Protein AF-A0A480ADQ3-F1 (afdb_monomer_lite)

Foldseek 3Di:
DDDDDDDDDDDPPPPPPPPVCDPVNVVVVVVVLLVQQLVQFPPPSVQVVLLVVLVVPDPDDPDLLVSCVRPSRPDDSVSSVVSVVTGDGNVVSNVVSVVVVPDPDPDDDDDDDPPD

Structure (mmCIF, N/CA/C/O backbone):
data_AF-A0A480ADQ3-F1
#
_entry.id   AF-A0A480ADQ3-F1
#
loop_
_atom_site.group_PDB
_atom_site.id
_atom_site.type_symbol
_atom_site.label_atom_id
_atom_site.label_alt_id
_atom_site.label_comp_id
_atom_site.label_asym_id
_atom_site.label_entity_id
_atom_site.label_seq_id
_atom_site.pdbx_PDB_ins_code
_atom_site.Cartn_x
_atom_site.Cartn_y
_atom_site.Cartn_z
_atom_site.occupancy
_atom_site.B_iso_or_equiv
_atom_site.auth_seq_id
_atom_site.auth_comp_id
_atom_site.auth_asym_id
_atom_site.auth_atom_id
_atom_site.pdbx_PDB_model_num
ATOM 1 N N . MET A 1 1 ? -43.076 25.755 55.705 1.00 37.66 1 MET A N 1
ATOM 2 C CA . MET A 1 1 ? -42.587 24.406 55.326 1.00 37.66 1 MET A CA 1
ATOM 3 C C . MET A 1 1 ? -41.228 24.556 54.651 1.00 37.66 1 MET A C 1
ATOM 5 O O . MET A 1 1 ? -41.014 25.602 54.051 1.00 37.66 1 MET A O 1
ATOM 9 N N . PRO A 1 2 ? -40.296 23.612 54.858 1.00 41.41 2 PRO A N 1
ATOM 10 C CA . PRO A 1 2 ? -38.876 23.919 55.020 1.00 41.41 2 PRO A CA 1
ATOM 11 C C . PRO A 1 2 ? -38.072 23.980 53.715 1.00 41.41 2 PRO A C 1
ATOM 13 O O . PRO A 1 2 ? -38.391 23.326 52.724 1.00 41.41 2 PRO A O 1
ATOM 16 N N . VAL A 1 3 ? -37.000 24.770 53.800 1.00 47.91 3 VAL A N 1
ATOM 17 C CA . VAL A 1 3 ? -35.871 24.914 52.874 1.00 47.91 3 VAL A CA 1
ATOM 18 C C . VAL A 1 3 ? -35.284 23.540 52.544 1.00 47.91 3 VAL A C 1
ATOM 20 O O . VAL A 1 3 ? -34.925 22.788 53.449 1.00 47.91 3 VAL A O 1
ATOM 23 N N . ARG A 1 4 ? -35.186 23.206 51.252 1.00 44.22 4 ARG A N 1
ATOM 24 C CA . ARG A 1 4 ? -34.425 22.042 50.786 1.00 44.22 4 ARG A CA 1
ATOM 25 C C . ARG A 1 4 ? -32.988 22.481 50.537 1.00 44.22 4 ARG A C 1
ATOM 27 O O . ARG A 1 4 ? -32.737 23.345 49.710 1.00 44.22 4 ARG A O 1
ATOM 34 N N . THR A 1 5 ? -32.093 21.898 51.318 1.00 47.97 5 THR A N 1
ATOM 35 C CA . THR A 1 5 ? -30.640 22.015 51.249 1.00 47.97 5 THR A CA 1
ATOM 36 C C . THR A 1 5 ? -30.102 21.359 49.981 1.00 47.97 5 THR A C 1
ATOM 38 O O . THR A 1 5 ? -30.375 20.182 49.731 1.00 47.97 5 THR A O 1
ATOM 41 N N . ASP A 1 6 ? -29.304 22.110 49.227 1.00 45.69 6 ASP A N 1
ATOM 42 C CA . ASP A 1 6 ? -28.463 21.596 48.153 1.00 45.69 6 ASP A CA 1
ATOM 43 C C . ASP A 1 6 ? -27.516 20.533 48.714 1.00 45.69 6 ASP A C 1
ATOM 45 O O . ASP A 1 6 ? -26.741 20.778 49.638 1.00 45.69 6 ASP A O 1
ATOM 49 N N . THR A 1 7 ? -27.609 19.322 48.173 1.00 51.19 7 THR A N 1
ATOM 50 C CA . THR A 1 7 ? -26.641 18.256 48.438 1.00 51.19 7 THR A CA 1
ATOM 51 C C . THR A 1 7 ? -25.683 18.226 47.247 1.00 51.19 7 THR A C 1
ATOM 53 O O . THR A 1 7 ? -26.162 18.051 46.124 1.00 51.19 7 THR A O 1
ATOM 56 N N . PRO A 1 8 ? -24.363 18.405 47.427 1.00 43.66 8 PRO A N 1
ATOM 57 C CA . PRO A 1 8 ? -23.423 18.299 46.322 1.00 43.66 8 PRO A CA 1
ATOM 58 C C . PRO A 1 8 ? -23.294 16.824 45.929 1.00 43.66 8 PRO A C 1
ATOM 60 O O . PRO A 1 8 ? -22.920 15.974 46.738 1.00 43.66 8 PRO A O 1
ATOM 63 N N . ILE A 1 9 ? -23.654 16.509 44.684 1.00 50.44 9 ILE A N 1
ATOM 64 C CA . ILE A 1 9 ? -23.399 15.196 44.092 1.00 50.44 9 ILE A CA 1
ATOM 65 C C . ILE A 1 9 ? -21.897 15.121 43.843 1.00 50.44 9 ILE A C 1
ATOM 67 O O . ILE A 1 9 ? -21.345 15.935 43.107 1.00 50.44 9 ILE A O 1
ATOM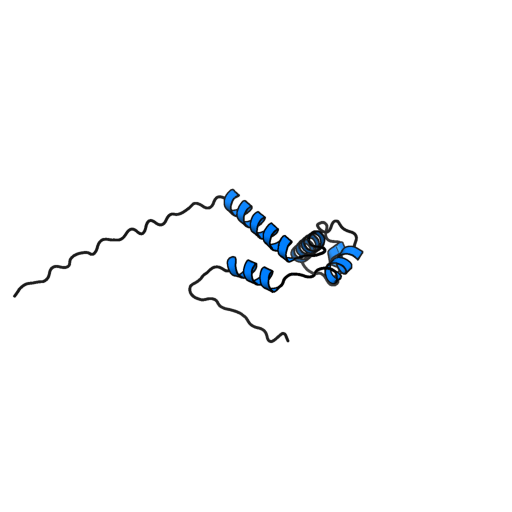 71 N N . ALA A 1 10 ? -21.273 14.157 44.517 1.00 43.66 10 ALA A N 1
ATOM 72 C CA . ALA A 1 10 ? -19.854 13.865 44.481 1.00 43.66 10 ALA A CA 1
ATOM 73 C C . ALA A 1 10 ? -19.283 13.914 43.057 1.00 43.66 10 ALA A C 1
ATOM 75 O O . ALA A 1 10 ? -19.800 13.280 42.132 1.00 43.66 10 ALA A O 1
ATOM 76 N N . GLU A 1 11 ? -18.188 14.656 42.928 1.00 41.62 11 GLU A N 1
ATOM 77 C CA . GLU A 1 11 ? -17.283 14.636 41.792 1.00 41.62 11 GLU A CA 1
ATOM 78 C C . GLU A 1 11 ? -16.816 13.191 41.587 1.00 41.62 11 GLU A C 1
ATOM 80 O O . GLU A 1 11 ? -15.988 12.655 42.320 1.00 41.62 11 GLU A O 1
ATOM 85 N N . ASN A 1 12 ? -17.417 12.516 40.608 1.00 44.22 12 ASN A N 1
ATOM 86 C CA . ASN A 1 12 ? -16.904 11.257 40.105 1.00 44.22 12 ASN A CA 1
ATOM 87 C C . ASN A 1 12 ? -15.637 11.587 39.318 1.00 44.22 12 ASN A C 1
ATOM 89 O O . ASN A 1 12 ? -15.698 11.867 38.117 1.00 44.22 12 ASN A O 1
ATOM 93 N N . GLU A 1 13 ? -14.504 11.583 40.018 1.00 46.06 13 GLU A N 1
ATOM 94 C CA . GLU A 1 13 ? -13.174 11.460 39.440 1.00 46.06 13 GLU A CA 1
ATOM 95 C C . GLU A 1 13 ? -13.141 10.171 38.615 1.00 46.06 13 GLU A C 1
ATOM 97 O O . GLU A 1 13 ? -12.740 9.094 39.064 1.00 46.06 13 GLU A O 1
ATOM 102 N N . LYS A 1 14 ? -13.608 10.264 37.367 1.00 44.84 14 LYS A N 1
ATOM 103 C CA . LYS A 1 14 ? -13.366 9.240 36.367 1.00 44.84 14 LYS A CA 1
ATOM 104 C C . LYS A 1 14 ? -11.865 9.256 36.153 1.00 44.84 14 LYS A C 1
ATOM 106 O O . LYS A 1 14 ? -11.347 10.106 35.440 1.00 44.84 14 LYS A O 1
ATOM 111 N N . SER A 1 15 ? -11.204 8.344 36.857 1.00 39.62 15 SER A N 1
ATOM 112 C CA . SER A 1 15 ? -9.793 8.024 36.763 1.00 39.62 15 SER A CA 1
ATOM 113 C C . SER A 1 15 ? -9.416 7.930 35.288 1.00 39.62 15 SER A C 1
ATOM 115 O O . SER A 1 15 ? -9.670 6.932 34.609 1.00 39.62 15 SER A O 1
ATOM 117 N N . THR A 1 16 ? -8.891 9.031 34.760 1.00 42.50 16 THR A N 1
ATOM 118 C CA . THR A 1 16 ? -8.297 9.089 33.438 1.00 42.50 16 THR A CA 1
ATOM 119 C C . THR A 1 16 ? -7.021 8.283 33.565 1.00 42.50 16 THR A C 1
ATOM 121 O O . THR A 1 16 ? -5.984 8.801 33.975 1.00 42.50 16 THR A O 1
ATOM 124 N N . THR A 1 17 ? -7.096 6.983 33.290 1.00 42.78 17 THR A N 1
ATOM 125 C CA . THR A 1 17 ? -5.911 6.153 33.102 1.00 42.78 17 THR A CA 1
ATOM 126 C C . THR A 1 17 ? -5.195 6.678 31.864 1.00 42.78 17 THR A C 1
ATOM 128 O O . THR A 1 17 ? -5.406 6.190 30.752 1.00 42.78 17 THR A O 1
ATOM 131 N N . ASN A 1 18 ? -4.377 7.713 32.059 1.00 49.41 18 ASN A N 1
ATOM 132 C CA . ASN A 1 18 ? -3.329 8.131 31.144 1.00 49.41 18 ASN A CA 1
ATOM 133 C C . ASN A 1 18 ? -2.327 6.978 31.087 1.00 49.41 18 ASN A C 1
ATOM 135 O O . ASN A 1 18 ? -1.306 6.970 31.771 1.00 49.41 18 ASN A O 1
ATOM 139 N N . SER A 1 19 ? -2.661 5.956 30.303 1.00 62.16 19 SER A N 1
ATOM 140 C CA . SER A 1 19 ? -1.679 4.990 29.847 1.00 62.16 19 SER A CA 1
ATOM 141 C C . SER A 1 19 ? -0.713 5.776 28.972 1.00 62.16 19 SER A C 1
ATOM 143 O O . SER A 1 19 ? -1.054 6.243 27.887 1.00 62.16 19 SER A O 1
ATOM 145 N N . HIS A 1 20 ? 0.474 6.028 29.514 1.00 66.88 20 HIS A N 1
ATOM 146 C CA . HIS A 1 20 ? 1.549 6.692 28.803 1.00 66.88 20 HIS A CA 1
ATOM 147 C C . HIS A 1 20 ? 1.992 5.731 27.696 1.00 66.88 20 HIS A C 1
ATOM 149 O O . HIS A 1 20 ? 2.788 4.830 27.942 1.00 66.88 20 HIS A O 1
ATOM 155 N N . ILE A 1 21 ? 1.402 5.858 26.503 1.00 77.25 21 ILE A N 1
ATOM 156 C CA . ILE A 1 21 ? 1.756 5.029 25.350 1.00 77.25 21 ILE A CA 1
ATOM 157 C C . ILE A 1 21 ? 3.244 5.248 25.098 1.00 77.25 21 ILE A C 1
ATOM 159 O O . ILE A 1 21 ? 3.682 6.368 24.820 1.00 77.25 21 ILE A O 1
ATOM 163 N N . THR A 1 22 ? 4.036 4.192 25.245 1.00 87.62 22 THR A N 1
ATOM 164 C CA . THR A 1 22 ? 5.472 4.285 25.015 1.00 87.62 22 THR A CA 1
ATOM 165 C C . THR A 1 22 ? 5.754 4.229 23.516 1.00 87.62 22 THR A C 1
ATOM 167 O O . THR A 1 22 ? 4.967 3.702 22.727 1.00 87.62 22 THR A O 1
ATOM 170 N N . ALA A 1 23 ? 6.909 4.743 23.090 1.00 86.56 23 ALA A N 1
ATOM 171 C CA . ALA A 1 23 ? 7.333 4.624 21.694 1.00 86.56 23 ALA A CA 1
ATOM 172 C C . ALA A 1 23 ? 7.407 3.153 21.230 1.00 86.56 23 ALA A C 1
ATOM 174 O O . ALA A 1 23 ? 7.131 2.858 20.067 1.00 86.56 23 ALA A O 1
ATOM 175 N N . MET A 1 24 ? 7.720 2.231 22.150 1.00 89.62 24 MET A N 1
ATOM 176 C CA . MET A 1 24 ? 7.744 0.791 21.883 1.00 89.62 24 MET A CA 1
ATOM 177 C C . MET A 1 24 ? 6.339 0.235 21.605 1.00 89.62 24 MET A C 1
ATOM 179 O O . MET A 1 24 ? 6.165 -0.585 20.700 1.00 89.62 24 MET A O 1
ATOM 183 N N . ASP A 1 25 ? 5.323 0.730 22.315 1.00 90.75 25 ASP A N 1
ATOM 184 C CA . ASP A 1 25 ? 3.930 0.325 22.100 1.00 90.75 25 ASP A CA 1
ATOM 185 C C . ASP A 1 25 ? 3.418 0.797 20.736 1.00 90.75 25 ASP A C 1
ATOM 187 O O . ASP A 1 25 ? 2.749 0.043 20.029 1.00 90.75 25 ASP A O 1
ATOM 191 N N . VAL A 1 26 ? 3.761 2.025 20.328 1.00 91.31 26 VAL A N 1
ATOM 192 C CA . VAL A 1 26 ? 3.411 2.540 18.991 1.00 91.31 26 VAL A CA 1
ATOM 193 C C . VAL A 1 26 ? 4.091 1.715 17.904 1.00 91.31 26 VAL A C 1
ATOM 195 O O . VAL A 1 26 ? 3.444 1.318 16.935 1.00 91.31 26 VAL A O 1
ATOM 198 N N . PHE A 1 27 ? 5.385 1.429 18.063 1.00 93.31 27 PHE A N 1
ATOM 199 C CA . PHE A 1 27 ? 6.133 0.631 17.097 1.00 93.31 27 PHE A CA 1
ATOM 200 C C . PHE A 1 27 ? 5.524 -0.766 16.922 1.00 93.31 27 PHE A C 1
ATOM 202 O O . PHE A 1 27 ? 5.306 -1.207 15.793 1.00 93.31 27 PHE A O 1
ATOM 209 N N . THR A 1 28 ? 5.163 -1.421 18.027 1.00 94.50 28 THR A N 1
ATOM 210 C CA . THR A 1 28 ? 4.508 -2.737 18.012 1.00 94.50 28 THR A CA 1
ATOM 211 C C . THR A 1 28 ? 3.170 -2.683 17.271 1.00 94.50 28 THR A C 1
ATOM 213 O O . THR A 1 28 ? 2.938 -3.472 16.358 1.00 94.50 28 THR A O 1
ATOM 216 N N . GLN A 1 29 ? 2.330 -1.683 17.558 1.00 92.06 29 GLN A N 1
ATOM 217 C CA . GLN A 1 29 ? 1.045 -1.504 16.871 1.00 92.06 29 GLN A CA 1
ATOM 218 C C . GLN A 1 29 ? 1.189 -1.274 15.359 1.00 92.06 29 GLN A C 1
ATOM 220 O O . GLN A 1 29 ? 0.340 -1.716 14.578 1.00 92.06 29 GLN A O 1
ATOM 225 N N . LEU A 1 30 ? 2.231 -0.552 14.935 1.00 92.25 30 LEU A N 1
ATOM 226 C CA . LEU A 1 30 ? 2.521 -0.324 13.518 1.00 92.25 30 LEU A CA 1
ATOM 227 C C . LEU A 1 30 ? 3.005 -1.604 12.831 1.00 92.25 30 LEU A C 1
ATOM 229 O O . LEU A 1 30 ? 2.587 -1.885 11.707 1.00 92.25 30 LEU A O 1
ATOM 233 N N . MET A 1 31 ? 3.839 -2.394 13.509 1.00 92.94 31 MET A N 1
ATOM 234 C CA . MET A 1 31 ? 4.308 -3.689 13.013 1.00 92.94 31 MET A CA 1
ATOM 235 C C . MET A 1 31 ? 3.155 -4.679 12.830 1.00 92.94 31 MET A C 1
ATOM 237 O O . MET A 1 31 ? 3.032 -5.287 11.767 1.00 92.94 31 MET A O 1
ATOM 241 N N . GLU A 1 32 ? 2.269 -4.789 13.819 1.00 93.69 32 GLU A N 1
ATOM 242 C CA . GLU A 1 32 ? 1.073 -5.636 13.747 1.00 93.69 32 GLU A CA 1
ATOM 243 C C . GLU A 1 32 ? 0.140 -5.206 12.614 1.00 93.69 32 GLU A C 1
ATOM 245 O O . GLU A 1 32 ? -0.334 -6.034 11.835 1.00 93.69 32 GLU A O 1
ATOM 250 N N . PHE A 1 33 ? -0.090 -3.897 12.475 1.00 93.31 33 PHE A N 1
ATOM 251 C CA . PHE A 1 33 ? -0.896 -3.362 11.382 1.00 93.31 33 PHE A CA 1
ATOM 252 C C . PHE A 1 33 ? -0.288 -3.690 10.016 1.00 93.31 33 PHE A C 1
ATOM 254 O O . PHE A 1 33 ? -1.006 -4.119 9.111 1.00 93.31 33 PHE A O 1
ATOM 261 N N . ARG A 1 34 ? 1.032 -3.521 9.866 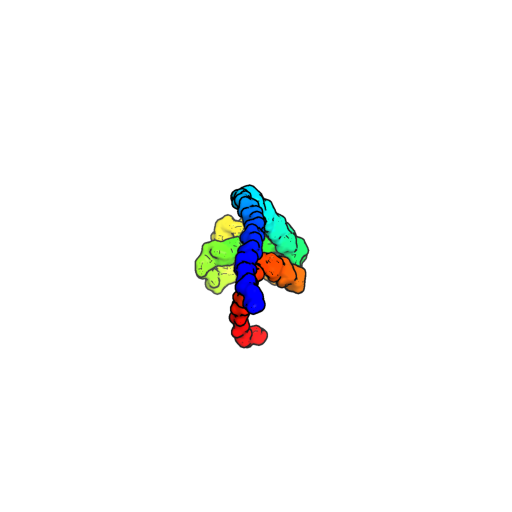1.00 91.44 34 ARG A N 1
ATOM 262 C CA . ARG A 1 34 ? 1.744 -3.858 8.630 1.00 91.44 34 ARG A CA 1
ATOM 263 C C . ARG A 1 34 ? 1.583 -5.338 8.294 1.00 91.44 34 ARG A C 1
ATOM 265 O O . ARG A 1 34 ? 1.277 -5.655 7.148 1.00 91.44 34 ARG A O 1
ATOM 272 N N . GLN A 1 35 ? 1.746 -6.223 9.276 1.00 91.88 35 GLN A N 1
ATOM 273 C CA . GLN A 1 35 ? 1.598 -7.664 9.072 1.00 91.88 35 GLN A CA 1
ATOM 274 C C . GLN A 1 35 ? 0.165 -8.038 8.666 1.00 91.88 35 GLN A C 1
ATOM 276 O O . GLN A 1 35 ? -0.038 -8.786 7.713 1.00 91.88 35 GLN A O 1
ATOM 281 N N . ALA A 1 36 ? -0.839 -7.455 9.322 1.00 92.88 36 ALA A N 1
ATOM 282 C CA . ALA A 1 36 ? -2.239 -7.687 8.978 1.00 92.88 36 ALA A CA 1
ATOM 283 C C . ALA A 1 36 ? -2.599 -7.173 7.570 1.00 92.88 36 ALA A C 1
ATOM 285 O O . ALA A 1 36 ? -3.403 -7.786 6.861 1.00 92.88 36 ALA A O 1
ATOM 286 N N . ALA A 1 37 ? -2.003 -6.054 7.146 1.00 91.50 37 ALA A N 1
ATOM 287 C CA . ALA A 1 37 ? -2.152 -5.544 5.788 1.00 91.50 37 ALA A CA 1
ATOM 288 C C . ALA A 1 37 ? -1.497 -6.481 4.761 1.00 91.50 37 ALA A C 1
ATOM 290 O O . ALA A 1 37 ? -2.114 -6.770 3.736 1.00 91.50 37 ALA A O 1
ATOM 291 N N . ASP A 1 38 ? -0.305 -7.008 5.058 1.00 89.25 38 ASP A N 1
ATOM 292 C CA . ASP A 1 38 ? 0.400 -7.977 4.212 1.00 89.25 38 ASP A CA 1
ATOM 293 C C . ASP A 1 38 ? -0.453 -9.215 3.923 1.00 89.25 38 ASP A C 1
ATOM 295 O O . ASP A 1 38 ? -0.648 -9.604 2.769 1.00 89.25 38 ASP A O 1
ATOM 299 N N . ASP A 1 39 ? -1.086 -9.781 4.949 1.00 89.81 39 ASP A N 1
ATOM 300 C CA . ASP A 1 39 ? -1.991 -10.925 4.804 1.00 89.81 39 ASP A CA 1
ATOM 301 C C . ASP A 1 39 ? -3.169 -10.669 3.857 1.00 89.81 39 ASP A C 1
ATOM 303 O O . ASP A 1 39 ? -3.656 -11.594 3.201 1.00 89.81 39 ASP A O 1
ATOM 307 N N . CYS A 1 40 ? -3.574 -9.409 3.702 1.00 91.19 40 CYS A N 1
ATOM 308 C CA . CYS A 1 40 ? -4.656 -9.011 2.812 1.00 91.19 40 CYS A CA 1
ATOM 309 C C . CYS A 1 40 ? -4.220 -8.775 1.354 1.00 91.19 40 CYS A C 1
ATOM 311 O O . CYS A 1 40 ? -5.091 -8.729 0.485 1.00 91.19 40 CYS A O 1
ATOM 313 N N . LEU A 1 41 ? -2.924 -8.628 1.049 1.00 86.50 41 LEU A N 1
ATOM 314 C CA . LEU A 1 41 ? -2.427 -8.327 -0.309 1.00 86.50 41 LEU A CA 1
ATOM 315 C C . LEU A 1 41 ? -2.337 -9.567 -1.226 1.00 86.50 41 LEU A C 1
ATOM 317 O O . LEU A 1 41 ? -2.263 -9.444 -2.449 1.00 86.50 41 LEU A O 1
ATOM 321 N N . CYS A 1 42 ? -2.426 -10.768 -0.646 1.00 85.62 42 CYS A N 1
ATOM 322 C CA . CYS A 1 42 ? -2.364 -12.067 -1.324 1.00 85.62 42 CYS A CA 1
ATOM 323 C C . CYS A 1 42 ? -1.064 -12.333 -2.104 1.00 85.62 42 CYS A C 1
ATOM 325 O O . CYS A 1 42 ? -0.147 -12.931 -1.551 1.00 85.62 42 CYS A O 1
ATOM 327 N N . ARG A 1 43 ? -1.001 -11.976 -3.391 1.00 85.88 43 ARG A N 1
ATOM 328 C CA . ARG A 1 43 ? 0.144 -12.248 -4.279 1.00 85.88 43 ARG A CA 1
ATOM 329 C C . ARG A 1 43 ? 1.030 -11.012 -4.399 1.00 85.88 43 ARG A C 1
ATOM 331 O O . ARG A 1 43 ? 0.541 -9.893 -4.281 1.00 85.88 43 ARG A O 1
ATOM 338 N N . ALA A 1 44 ? 2.319 -11.239 -4.659 1.00 85.31 44 ALA A N 1
ATOM 339 C CA . ALA A 1 44 ? 3.328 -10.193 -4.847 1.00 85.31 44 ALA A CA 1
ATOM 340 C C . ALA A 1 44 ? 3.449 -9.192 -3.676 1.00 85.31 44 ALA A C 1
ATOM 342 O O . ALA A 1 44 ? 3.932 -8.082 -3.872 1.00 85.31 44 ALA A O 1
ATOM 343 N N . LYS A 1 45 ? 3.054 -9.586 -2.456 1.00 87.50 45 LYS A N 1
ATOM 344 C CA . LYS A 1 45 ? 2.893 -8.685 -1.302 1.00 87.50 45 LYS A CA 1
ATOM 345 C C . LYS A 1 45 ? 4.149 -7.869 -0.982 1.00 87.50 45 LYS A C 1
ATOM 347 O O . LYS A 1 45 ? 4.077 -6.648 -0.866 1.00 87.50 45 LYS A O 1
ATOM 352 N N . ASP A 1 46 ? 5.306 -8.531 -0.938 1.00 86.62 46 ASP A N 1
ATOM 353 C CA . ASP A 1 46 ? 6.599 -7.881 -0.696 1.00 86.62 46 ASP A CA 1
ATOM 354 C C . ASP A 1 46 ? 6.886 -6.789 -1.734 1.00 86.62 46 ASP A C 1
ATOM 356 O O . ASP A 1 46 ? 7.288 -5.677 -1.393 1.00 86.62 46 ASP A O 1
ATOM 360 N N . ALA A 1 47 ? 6.630 -7.093 -3.010 1.00 88.69 47 ALA A N 1
ATOM 361 C CA . ALA A 1 47 ? 6.839 -6.162 -4.108 1.00 88.69 47 ALA A CA 1
ATOM 362 C C . ALA A 1 47 ? 5.817 -5.012 -4.078 1.00 88.69 47 ALA A C 1
ATOM 364 O O . ALA A 1 47 ? 6.174 -3.869 -4.357 1.00 88.69 47 ALA A O 1
ATOM 365 N N . THR A 1 48 ? 4.574 -5.270 -3.651 1.00 90.50 48 THR A N 1
ATOM 366 C CA . THR A 1 48 ? 3.550 -4.236 -3.431 1.00 90.50 48 THR A CA 1
ATOM 367 C C . THR A 1 48 ? 3.949 -3.266 -2.322 1.00 90.50 48 THR A C 1
ATOM 369 O O . THR A 1 48 ? 3.735 -2.061 -2.460 1.00 90.50 48 THR A O 1
ATOM 372 N N . PHE A 1 49 ? 4.556 -3.751 -1.236 1.00 89.50 49 PHE A N 1
ATOM 373 C CA . PHE A 1 49 ? 5.067 -2.876 -0.182 1.00 89.50 49 PHE A CA 1
ATOM 374 C C . PHE A 1 49 ? 6.255 -2.045 -0.655 1.00 89.50 49 PHE A C 1
ATOM 376 O O . PHE A 1 49 ? 6.243 -0.834 -0.452 1.00 89.50 49 PHE A O 1
ATOM 383 N N . GLU A 1 50 ? 7.244 -2.650 -1.319 1.00 90.31 50 GLU A N 1
ATOM 384 C CA . GLU A 1 50 ? 8.364 -1.907 -1.918 1.00 90.31 50 GLU A CA 1
ATOM 385 C C . GLU A 1 50 ? 7.866 -0.824 -2.887 1.00 90.31 50 GLU A C 1
ATOM 387 O O . GLU A 1 50 ? 8.313 0.321 -2.816 1.00 90.31 50 GLU A O 1
ATOM 392 N N . MET A 1 51 ? 6.885 -1.152 -3.734 1.00 91.56 51 MET A N 1
ATOM 393 C CA . MET A 1 51 ? 6.245 -0.198 -4.641 1.00 91.56 51 MET A CA 1
ATOM 394 C C . MET A 1 51 ? 5.527 0.920 -3.875 1.00 91.56 51 MET A C 1
ATOM 396 O O . MET A 1 51 ? 5.655 2.087 -4.229 1.00 91.56 51 MET A O 1
ATOM 400 N N . THR A 1 52 ? 4.808 0.593 -2.800 1.00 91.44 52 THR A N 1
ATOM 401 C CA . THR A 1 52 ? 4.119 1.586 -1.959 1.00 91.44 52 THR A CA 1
ATOM 402 C C . THR A 1 52 ? 5.114 2.539 -1.298 1.00 91.44 52 THR A C 1
ATOM 404 O O . THR A 1 52 ? 4.900 3.749 -1.304 1.00 91.44 52 THR A O 1
ATOM 407 N N . TYR A 1 53 ? 6.231 2.027 -0.773 1.00 91.06 53 TYR A N 1
ATOM 408 C CA . TYR A 1 53 ? 7.299 2.871 -0.234 1.00 91.06 53 TYR A CA 1
ATOM 409 C C . TYR A 1 53 ? 7.918 3.755 -1.318 1.00 91.06 53 TYR A C 1
ATOM 411 O O . TYR A 1 53 ? 8.154 4.936 -1.068 1.00 91.06 53 TYR A O 1
ATOM 419 N N . ALA A 1 54 ? 8.128 3.225 -2.526 1.00 93.00 54 ALA A N 1
ATOM 420 C CA . ALA A 1 54 ? 8.604 4.017 -3.652 1.00 93.00 54 ALA A CA 1
ATOM 421 C C . ALA A 1 54 ? 7.621 5.145 -4.008 1.00 93.00 54 ALA A C 1
ATOM 423 O O . ALA A 1 54 ? 8.053 6.277 -4.192 1.00 93.00 54 ALA A O 1
ATOM 424 N N . ILE A 1 55 ? 6.310 4.879 -4.026 1.00 92.81 55 ILE A N 1
ATOM 425 C CA . ILE A 1 55 ? 5.269 5.893 -4.272 1.00 92.81 55 ILE A CA 1
ATOM 426 C C . ILE A 1 55 ? 5.288 6.983 -3.195 1.00 92.81 55 ILE A C 1
ATOM 428 O O . ILE A 1 55 ? 5.222 8.163 -3.518 1.00 92.81 55 ILE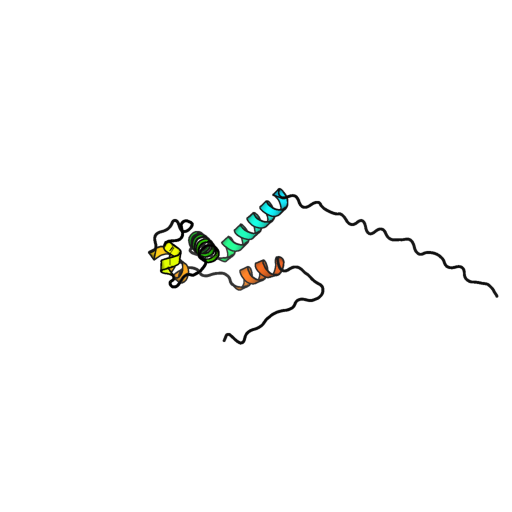 A O 1
ATOM 432 N N . LEU A 1 56 ? 5.402 6.605 -1.919 1.00 92.50 56 LEU A N 1
ATOM 433 C CA . LEU A 1 56 ? 5.410 7.562 -0.808 1.00 92.50 56 LEU A CA 1
ATOM 434 C C . LEU A 1 56 ? 6.657 8.458 -0.793 1.00 92.50 56 LEU A C 1
ATOM 436 O O . LEU A 1 56 ? 6.584 9.595 -0.331 1.00 92.50 56 LEU A O 1
ATOM 440 N N . LEU A 1 57 ? 7.799 7.954 -1.267 1.00 92.62 57 LEU A N 1
ATOM 441 C CA . LEU A 1 57 ? 9.065 8.694 -1.285 1.00 92.62 57 LEU A CA 1
ATOM 442 C C . LEU A 1 57 ? 9.291 9.472 -2.586 1.00 92.62 57 LEU A C 1
ATOM 444 O O . LEU A 1 57 ? 10.014 10.471 -2.590 1.00 92.62 57 LEU A O 1
ATOM 448 N N . THR A 1 58 ? 8.677 9.048 -3.688 1.00 91.31 58 THR A N 1
ATOM 449 C CA . THR A 1 58 ? 8.798 9.721 -4.979 1.00 91.31 58 THR A CA 1
ATOM 450 C C . THR A 1 58 ? 7.780 10.854 -5.073 1.00 91.31 58 THR A C 1
ATOM 452 O O . THR A 1 58 ? 6.601 10.641 -5.331 1.00 91.31 58 THR A O 1
ATOM 455 N N . ARG A 1 59 ? 8.255 12.095 -4.909 1.00 88.25 59 ARG A N 1
ATOM 456 C CA . ARG A 1 59 ? 7.418 13.310 -4.939 1.00 88.25 59 ARG A CA 1
ATOM 457 C C . ARG A 1 59 ? 6.606 13.472 -6.229 1.00 88.25 59 ARG A C 1
ATOM 459 O O . ARG A 1 59 ? 5.506 14.012 -6.187 1.00 88.25 59 ARG A O 1
ATOM 466 N N . ASN A 1 60 ? 7.177 13.090 -7.368 1.00 87.94 60 ASN A N 1
ATOM 467 C CA . ASN A 1 60 ? 6.521 13.161 -8.666 1.00 87.94 60 ASN A CA 1
ATOM 468 C C . ASN A 1 60 ? 7.014 12.003 -9.536 1.00 87.94 60 ASN A C 1
ATOM 470 O O . ASN A 1 60 ? 8.198 11.949 -9.867 1.00 87.94 60 ASN A O 1
ATOM 474 N N . ALA A 1 61 ? 6.115 11.075 -9.852 1.00 88.25 61 ALA A N 1
ATOM 475 C CA . ALA A 1 61 ? 6.357 9.989 -10.789 1.00 88.25 61 ALA A CA 1
ATOM 476 C C . ALA A 1 61 ? 5.511 10.253 -12.037 1.00 88.25 61 ALA A C 1
ATOM 478 O O . ALA A 1 61 ? 4.287 10.339 -11.947 1.00 88.25 61 ALA A O 1
ATOM 479 N N . TYR A 1 62 ? 6.162 10.380 -13.191 1.00 89.44 62 TYR A N 1
ATOM 480 C CA . TYR A 1 62 ? 5.486 10.552 -14.477 1.00 89.44 62 TYR A CA 1
ATOM 481 C C . TYR A 1 62 ? 5.146 9.205 -15.112 1.00 89.44 62 TYR A C 1
ATOM 483 O O . TYR A 1 62 ? 4.271 9.119 -15.973 1.00 89.44 62 TYR A O 1
ATOM 491 N N . SER A 1 63 ? 5.830 8.144 -14.683 1.00 89.94 63 SER A N 1
ATOM 492 C CA . SER A 1 63 ? 5.584 6.782 -15.125 1.00 89.94 63 SER A CA 1
ATOM 493 C C . SER A 1 63 ? 5.740 5.768 -13.991 1.00 89.94 63 SER A C 1
ATOM 495 O O . SER A 1 63 ? 6.415 6.006 -12.989 1.00 89.94 63 SER A O 1
ATOM 497 N N . LEU A 1 64 ? 5.156 4.583 -14.184 1.00 88.31 64 LEU A N 1
ATOM 498 C CA . LEU A 1 64 ? 5.342 3.445 -13.283 1.00 88.31 64 LEU A CA 1
ATOM 499 C C . LEU A 1 64 ? 6.813 2.979 -13.252 1.00 88.31 64 LEU A C 1
ATOM 501 O O . LEU A 1 64 ? 7.289 2.494 -12.228 1.00 88.31 64 LEU A O 1
ATOM 505 N N . ALA A 1 65 ? 7.554 3.174 -14.349 1.00 89.38 65 ALA A N 1
ATOM 506 C CA . ALA A 1 65 ? 8.979 2.862 -14.414 1.00 89.38 65 ALA A CA 1
ATOM 507 C C . ALA A 1 65 ? 9.822 3.794 -13.529 1.00 89.38 65 ALA A C 1
ATOM 509 O O . ALA A 1 65 ? 10.812 3.335 -12.961 1.00 89.38 65 ALA A O 1
ATOM 510 N N . ASP A 1 66 ? 9.416 5.053 -13.337 1.00 90.06 66 ASP A N 1
ATOM 511 C CA . ASP A 1 66 ? 10.145 6.008 -12.486 1.00 90.06 66 ASP A CA 1
ATOM 512 C C . ASP A 1 66 ? 10.233 5.507 -11.039 1.00 90.06 66 ASP A C 1
ATOM 514 O O . ASP A 1 66 ? 11.233 5.715 -10.354 1.00 90.06 66 ASP A O 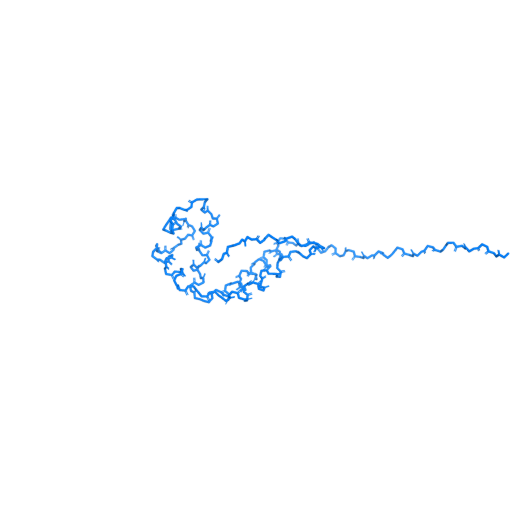1
ATOM 518 N N . LEU A 1 67 ? 9.216 4.768 -10.586 1.00 91.25 67 LEU A N 1
ATOM 519 C CA . LEU A 1 67 ? 9.192 4.166 -9.255 1.00 91.25 67 LEU A CA 1
ATOM 520 C C . LEU A 1 67 ? 10.267 3.081 -9.077 1.00 91.25 67 LEU A C 1
ATOM 522 O O . LEU A 1 67 ? 10.709 2.855 -7.953 1.00 91.25 67 LEU A O 1
ATOM 526 N N . SER A 1 68 ? 10.746 2.463 -10.164 1.00 89.56 68 SER A N 1
ATOM 527 C CA . SER A 1 68 ? 11.83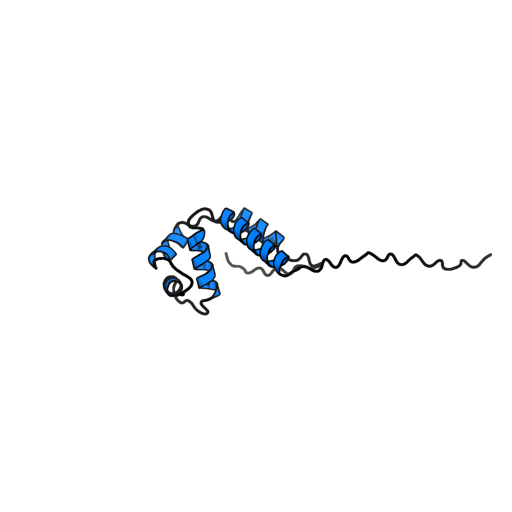8 1.475 -10.109 1.00 89.56 68 SER A CA 1
ATOM 528 C C . SER A 1 68 ? 13.207 2.097 -9.876 1.00 89.56 68 SER A C 1
ATOM 530 O O . SER A 1 68 ? 14.131 1.397 -9.472 1.00 89.56 68 SER A O 1
ATOM 532 N N . LEU A 1 69 ? 13.335 3.405 -10.110 1.00 88.69 69 LEU A N 1
ATOM 533 C CA . LEU A 1 69 ? 14.561 4.157 -9.855 1.00 88.69 69 LEU A CA 1
ATOM 534 C C . LEU A 1 69 ? 14.680 4.580 -8.385 1.00 88.69 69 LEU A C 1
ATOM 536 O O . LEU A 1 69 ? 15.729 5.067 -7.965 1.00 88.69 69 LEU A O 1
ATOM 540 N N . CYS A 1 70 ? 13.615 4.417 -7.597 1.00 89.44 70 CYS A N 1
ATOM 541 C CA . CYS A 1 70 ? 13.622 4.771 -6.189 1.00 89.44 70 CYS A CA 1
ATOM 542 C C . CYS A 1 70 ? 14.540 3.810 -5.410 1.00 89.44 70 CYS A C 1
ATOM 544 O O . CYS A 1 70 ? 14.378 2.596 -5.531 1.00 89.44 70 CYS A O 1
ATOM 546 N N . PRO A 1 71 ? 15.465 4.298 -4.560 1.00 87.62 71 PRO A N 1
ATOM 547 C CA . PRO A 1 71 ? 16.444 3.445 -3.874 1.00 87.62 71 PRO A CA 1
ATOM 548 C C . PRO A 1 71 ? 15.820 2.419 -2.917 1.00 87.62 71 PRO A C 1
ATOM 550 O O . PRO A 1 71 ? 16.476 1.452 -2.534 1.00 87.62 71 PRO A O 1
ATOM 553 N N . VAL A 1 72 ? 14.560 2.614 -2.516 1.00 89.38 72 VAL A N 1
ATOM 554 C CA . VAL A 1 72 ? 13.827 1.647 -1.684 1.00 89.38 72 VAL A CA 1
ATOM 555 C C . VAL A 1 72 ? 13.242 0.481 -2.480 1.00 89.38 72 VAL A C 1
ATOM 557 O O . VAL A 1 72 ? 12.848 -0.513 -1.876 1.00 89.38 72 VAL A O 1
ATOM 560 N N . PHE A 1 73 ? 13.198 0.580 -3.811 1.00 87.38 73 PHE A N 1
ATOM 561 C CA . PHE A 1 73 ? 12.745 -0.489 -4.688 1.00 87.38 73 PHE A CA 1
ATOM 562 C C . PHE A 1 73 ? 13.942 -1.359 -5.080 1.00 87.38 73 PHE A C 1
ATOM 564 O O . PHE A 1 73 ? 14.794 -0.964 -5.872 1.00 87.38 73 PHE A O 1
ATOM 571 N N . ARG A 1 74 ? 14.050 -2.553 -4.491 1.00 86.56 74 ARG A N 1
ATOM 572 C CA . ARG A 1 74 ? 15.260 -3.395 -4.591 1.00 86.56 74 ARG A CA 1
ATOM 573 C C . ARG A 1 74 ? 15.176 -4.417 -5.723 1.00 86.56 74 ARG A C 1
ATOM 575 O O . ARG A 1 74 ? 16.131 -5.153 -5.973 1.00 86.56 74 ARG A O 1
ATOM 582 N N . ARG A 1 75 ? 14.020 -4.503 -6.378 1.00 86.94 75 ARG A N 1
ATOM 583 C CA . ARG A 1 75 ? 13.705 -5.476 -7.428 1.00 86.94 75 ARG A CA 1
ATOM 584 C C . ARG A 1 75 ? 14.024 -4.925 -8.816 1.00 86.94 75 ARG A C 1
ATOM 586 O O . ARG A 1 75 ? 14.309 -3.748 -9.003 1.00 86.94 75 ARG A O 1
ATOM 593 N N . LYS A 1 76 ? 13.960 -5.802 -9.821 1.00 85.88 76 LYS A N 1
ATOM 594 C CA . LYS A 1 76 ? 14.089 -5.401 -11.229 1.00 85.88 76 LYS A CA 1
ATOM 595 C C . LYS A 1 76 ? 12.915 -4.512 -11.631 1.00 85.88 76 LYS A C 1
ATOM 597 O O . LYS A 1 76 ? 11.795 -4.750 -11.192 1.00 85.88 76 LYS A O 1
ATOM 602 N N . TRP A 1 77 ? 13.151 -3.565 -12.534 1.00 85.00 77 TRP A N 1
ATOM 603 C CA . TRP A 1 77 ? 12.127 -2.638 -13.027 1.00 85.00 77 TRP A CA 1
ATOM 604 C C . TRP A 1 77 ? 10.870 -3.340 -13.583 1.00 85.00 77 TRP A C 1
ATOM 606 O O . TRP A 1 77 ? 9.758 -2.869 -13.355 1.00 85.00 77 TRP A O 1
ATOM 616 N N . SER A 1 78 ? 11.022 -4.506 -14.229 1.00 85.94 78 SER A N 1
ATOM 617 C CA . SER A 1 78 ? 9.898 -5.317 -14.729 1.00 85.94 78 SER A CA 1
ATOM 618 C C . SER A 1 78 ? 8.959 -5.782 -13.612 1.00 85.94 78 SER A C 1
ATOM 620 O O . SER A 1 78 ? 7.753 -5.889 -13.818 1.00 85.94 78 SER A O 1
ATOM 622 N N . SER A 1 79 ? 9.495 -5.974 -12.403 1.00 87.94 79 SER A N 1
ATOM 623 C CA . SER A 1 79 ? 8.746 -6.443 -11.239 1.00 87.94 79 SER A CA 1
ATOM 624 C C . SER A 1 79 ? 7.661 -5.456 -10.803 1.00 87.94 79 SER A C 1
ATOM 626 O O . SER A 1 79 ? 6.680 -5.875 -10.198 1.00 87.94 79 SER A O 1
ATOM 628 N N . ILE A 1 80 ? 7.771 -4.164 -11.133 1.00 89.19 80 ILE A N 1
ATOM 629 C CA . ILE A 1 80 ? 6.706 -3.193 -10.831 1.00 89.19 80 ILE A CA 1
ATOM 630 C C . ILE A 1 80 ? 5.441 -3.483 -11.647 1.00 89.19 80 ILE A C 1
ATOM 632 O O . ILE A 1 80 ? 4.323 -3.452 -11.122 1.00 89.19 80 ILE A O 1
ATOM 636 N N . TYR A 1 81 ? 5.614 -3.803 -12.928 1.00 90.38 81 TYR A N 1
ATOM 637 C CA . TYR A 1 81 ? 4.502 -4.157 -13.804 1.00 90.38 81 TYR A CA 1
ATOM 638 C C . TYR A 1 81 ? 3.878 -5.489 -13.381 1.00 90.38 81 TYR A C 1
ATOM 640 O O . TYR A 1 81 ? 2.658 -5.575 -13.248 1.00 90.38 81 TYR A O 1
ATOM 648 N N . GLU A 1 82 ? 4.714 -6.483 -13.068 1.00 89.56 82 GLU A N 1
ATOM 649 C CA . GLU A 1 82 ? 4.273 -7.774 -12.525 1.00 89.56 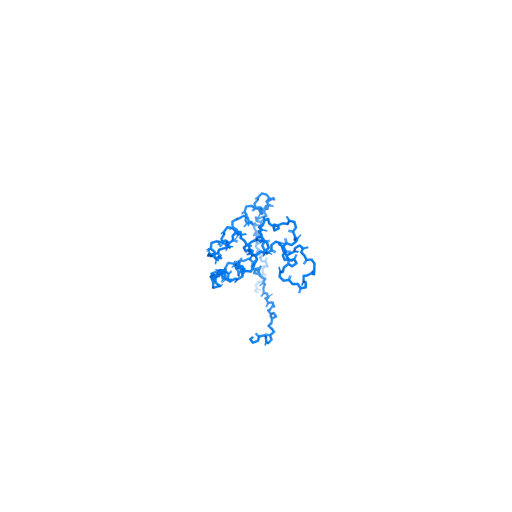82 GLU A CA 1
ATOM 650 C C . GLU A 1 82 ? 3.496 -7.592 -11.218 1.00 89.56 82 GLU A C 1
ATOM 652 O O . GLU A 1 82 ? 2.423 -8.158 -11.060 1.00 89.56 82 GLU A O 1
ATOM 657 N N . THR A 1 83 ? 3.967 -6.731 -10.310 1.00 89.06 83 THR A N 1
ATOM 658 C CA . THR A 1 83 ? 3.274 -6.434 -9.046 1.00 89.06 83 THR A CA 1
ATOM 659 C C . THR A 1 83 ? 1.866 -5.920 -9.309 1.00 89.06 83 THR A C 1
ATOM 661 O O . THR A 1 83 ? 0.901 -6.443 -8.767 1.00 89.06 83 THR A O 1
ATOM 664 N N . THR A 1 84 ? 1.717 -4.938 -10.196 1.00 87.62 84 THR A N 1
ATOM 665 C CA . THR A 1 84 ? 0.395 -4.387 -10.527 1.00 87.62 84 THR A CA 1
ATOM 666 C C . THR A 1 84 ? -0.514 -5.448 -11.161 1.00 87.62 84 THR A C 1
ATOM 668 O O . THR A 1 84 ? -1.706 -5.517 -10.857 1.00 87.62 84 THR A O 1
ATOM 671 N N . GLN A 1 85 ? 0.046 -6.309 -12.013 1.00 88.69 85 GLN A N 1
ATOM 672 C CA . GLN A 1 85 ? -0.696 -7.368 -12.688 1.00 88.69 85 GLN A CA 1
ATOM 673 C C . GLN A 1 85 ? -1.082 -8.526 -11.760 1.00 88.69 85 GLN A C 1
ATOM 675 O O . GLN A 1 85 ? -2.174 -9.076 -11.920 1.00 88.69 85 GLN A O 1
ATOM 680 N N . ASP A 1 86 ? -0.230 -8.889 -10.806 1.00 87.50 86 ASP A N 1
ATOM 681 C CA . ASP A 1 86 ? -0.367 -10.086 -9.973 1.00 87.50 86 ASP A CA 1
ATOM 682 C C . ASP A 1 86 ? -1.023 -9.812 -8.627 1.00 87.50 86 ASP A C 1
ATOM 684 O O . ASP A 1 86 ? -1.654 -10.711 -8.059 1.00 87.50 86 ASP A O 1
ATOM 688 N N . THR A 1 87 ? -0.912 -8.588 -8.109 1.00 86.25 87 THR A N 1
ATOM 689 C CA . THR A 1 87 ? -1.532 -8.218 -6.841 1.00 86.25 87 THR A CA 1
ATOM 690 C C . THR A 1 87 ? -3.052 -8.350 -6.956 1.00 86.25 87 THR A C 1
ATOM 692 O O . THR A 1 87 ? -3.714 -7.849 -7.870 1.00 86.25 87 THR A O 1
ATOM 695 N N . ARG A 1 88 ? -3.631 -9.097 -6.016 1.00 88.12 88 ARG A N 1
ATOM 696 C CA . ARG A 1 88 ? -5.073 -9.364 -5.917 1.00 88.12 88 ARG A CA 1
ATOM 697 C C . ARG A 1 88 ? -5.499 -9.086 -4.478 1.00 88.12 88 ARG A C 1
ATOM 699 O O . ARG A 1 88 ? -5.689 -10.028 -3.710 1.00 88.12 88 ARG A O 1
ATOM 706 N N . PRO A 1 89 ? -5.589 -7.805 -4.084 1.00 89.19 89 PRO A N 1
ATOM 707 C CA . PRO A 1 89 ? -5.806 -7.449 -2.696 1.00 89.19 89 PRO A CA 1
ATOM 708 C C . PRO A 1 89 ? -7.237 -7.794 -2.282 1.00 89.19 89 PRO A C 1
ATOM 710 O O . PRO A 1 89 ? -8.203 -7.543 -3.007 1.00 89.19 89 PRO A O 1
ATOM 713 N N . GLN A 1 90 ? -7.397 -8.333 -1.076 1.00 92.19 90 GLN A N 1
ATOM 714 C CA . GLN A 1 90 ? -8.699 -8.593 -0.468 1.00 92.19 90 GLN A CA 1
ATOM 715 C C . GLN A 1 90 ? -9.314 -7.276 0.010 1.00 92.19 90 GLN A C 1
ATOM 717 O O . GLN A 1 90 ? -9.347 -6.990 1.209 1.00 92.19 90 GLN A O 1
ATOM 722 N N . ARG A 1 91 ? -9.826 -6.479 -0.939 1.00 90.50 91 ARG A N 1
ATOM 723 C CA . ARG A 1 91 ? -10.334 -5.112 -0.724 1.00 90.50 91 ARG A CA 1
ATOM 724 C C . ARG A 1 91 ? -11.215 -4.990 0.519 1.00 90.50 91 ARG A C 1
ATOM 726 O O . ARG A 1 91 ? -10.989 -4.120 1.346 1.00 90.50 91 ARG A O 1
ATOM 733 N N . ASN A 1 92 ? -12.177 -5.894 0.698 1.00 92.62 92 ASN A N 1
ATOM 734 C CA . ASN A 1 92 ? -13.102 -5.839 1.834 1.00 92.62 92 ASN A CA 1
ATOM 735 C C . ASN A 1 92 ? -12.414 -6.046 3.192 1.00 92.62 92 ASN A C 1
ATOM 737 O O . ASN A 1 92 ? -12.817 -5.431 4.177 1.00 92.62 92 ASN A O 1
ATOM 741 N N . LYS A 1 93 ? -11.391 -6.907 3.268 1.00 93.38 93 LYS A N 1
ATOM 742 C CA . LYS A 1 93 ? -10.627 -7.107 4.508 1.00 93.38 93 LYS A CA 1
ATOM 743 C C . LYS A 1 93 ? -9.736 -5.906 4.794 1.00 93.38 93 LYS A C 1
ATOM 745 O O . LYS A 1 93 ? -9.707 -5.430 5.923 1.00 93.38 93 LYS A O 1
ATOM 750 N N . LEU A 1 94 ? -9.098 -5.381 3.753 1.00 92.50 94 LEU A N 1
ATOM 751 C CA . LEU A 1 94 ? -8.239 -4.211 3.843 1.00 92.50 94 LEU A CA 1
ATOM 752 C C . LEU A 1 94 ? -9.025 -2.969 4.296 1.00 92.50 94 LEU A C 1
ATOM 754 O O . LEU A 1 94 ? -8.617 -2.288 5.229 1.00 92.50 94 LEU A O 1
ATOM 758 N N . MET A 1 95 ? -10.221 -2.744 3.741 1.00 92.31 95 MET A N 1
ATOM 759 C CA . MET A 1 95 ? -11.113 -1.664 4.178 1.00 92.31 95 MET A CA 1
ATOM 760 C C . MET A 1 95 ? -11.525 -1.802 5.647 1.00 92.31 95 MET A C 1
ATOM 762 O O . MET A 1 95 ? -11.540 -0.815 6.378 1.00 92.31 95 MET A O 1
ATOM 766 N N . LYS A 1 96 ? -11.828 -3.022 6.114 1.00 93.69 96 LYS A N 1
ATOM 767 C CA . LYS A 1 96 ? -12.114 -3.263 7.538 1.00 93.69 96 LYS A CA 1
ATOM 768 C C . LYS A 1 96 ? -10.906 -2.934 8.418 1.00 93.69 96 LYS A C 1
ATOM 770 O O . LYS A 1 96 ? -11.093 -2.309 9.457 1.00 93.69 96 LYS A O 1
ATOM 775 N N . LEU A 1 97 ? -9.699 -3.317 7.994 1.00 93.88 97 LEU A N 1
ATOM 776 C CA . LEU A 1 97 ? -8.452 -3.010 8.698 1.00 93.88 97 LEU A CA 1
ATOM 777 C C . LEU A 1 97 ? -8.223 -1.492 8.793 1.00 93.88 97 LEU A C 1
ATOM 779 O O . LEU A 1 97 ? -7.904 -0.981 9.862 1.00 93.88 97 LEU A O 1
ATOM 783 N N . TYR A 1 98 ? -8.440 -0.756 7.702 1.00 91.19 98 TYR A N 1
ATOM 784 C CA . TYR A 1 98 ? -8.296 0.702 7.686 1.00 91.19 98 TYR A CA 1
ATOM 785 C C . TYR A 1 98 ? -9.315 1.394 8.588 1.00 91.19 98 TYR A C 1
ATOM 787 O O . TYR A 1 98 ? -8.943 2.257 9.381 1.00 91.19 98 TYR A O 1
ATOM 795 N N . ASN A 1 99 ? -10.574 0.954 8.559 1.00 90.19 99 ASN A N 1
ATOM 796 C CA . ASN A 1 99 ? -11.627 1.506 9.410 1.00 90.19 99 ASN A CA 1
ATOM 797 C C . ASN A 1 99 ? -11.323 1.373 10.910 1.00 90.19 99 ASN A C 1
ATOM 799 O O . ASN A 1 99 ? -11.751 2.217 11.691 1.00 90.19 99 ASN A O 1
ATOM 803 N N . GLN A 1 100 ? -10.569 0.350 11.328 1.00 90.44 100 GLN A N 1
ATOM 804 C CA . GLN A 1 100 ? -10.153 0.193 12.728 1.00 90.44 100 GLN A CA 1
ATOM 805 C C . GLN A 1 100 ? -9.173 1.278 13.191 1.00 90.44 100 GLN A C 1
ATOM 807 O O . GLN A 1 100 ? -9.083 1.531 14.391 1.00 90.44 100 GLN A O 1
ATOM 812 N N . LYS A 1 101 ? -8.431 1.902 12.267 1.00 88.62 101 LYS A N 1
ATOM 813 C CA . LYS A 1 101 ? -7.448 2.953 12.568 1.00 88.62 101 LYS A CA 1
ATOM 814 C C . LYS A 1 101 ? -8.010 4.368 12.420 1.00 88.62 101 LYS A C 1
ATOM 816 O O . LYS A 1 101 ? -7.349 5.314 12.837 1.00 88.62 101 LYS A O 1
ATOM 821 N N . ILE A 1 102 ? -9.218 4.526 11.873 1.00 87.00 102 ILE A N 1
ATOM 822 C CA . ILE A 1 102 ? -9.889 5.829 11.812 1.00 87.00 102 ILE A CA 1
ATOM 823 C C . ILE A 1 102 ? -10.262 6.245 13.246 1.00 87.00 102 ILE A C 1
ATOM 825 O O . ILE A 1 102 ? -10.953 5.489 13.938 1.00 87.00 102 ILE A O 1
ATOM 829 N N . PRO A 1 103 ? -9.823 7.424 13.722 1.00 85.25 103 PRO A N 1
ATOM 830 C CA . PRO A 1 103 ? -10.151 7.881 15.064 1.00 85.25 103 PRO A CA 1
ATOM 831 C C . PRO A 1 103 ? -11.666 8.060 15.202 1.00 85.25 103 PRO A C 1
ATOM 833 O O . PRO A 1 103 ? -12.309 8.722 14.387 1.00 85.25 103 PRO A O 1
ATOM 836 N N . LYS A 1 104 ? -12.240 7.479 16.259 1.00 81.25 104 LYS A N 1
ATOM 837 C CA . LYS A 1 104 ? -13.663 7.613 16.592 1.00 81.25 104 LYS A CA 1
ATOM 838 C C . LYS A 1 104 ? -13.908 8.981 17.227 1.00 81.25 104 LYS A C 1
ATOM 840 O O . LYS A 1 104 ? -13.977 9.106 18.444 1.00 81.25 104 LYS A O 1
ATOM 845 N N . GLN A 1 105 ? -13.956 10.010 16.394 1.00 81.12 105 GLN A N 1
ATOM 846 C CA . GLN A 1 105 ? -14.377 11.351 16.792 1.00 81.12 105 GLN A CA 1
ATOM 847 C C . GLN A 1 105 ? -15.909 11.425 16.767 1.00 81.12 105 GLN A C 1
ATOM 849 O O . GLN A 1 105 ? -16.553 10.663 16.047 1.00 81.12 105 GLN A O 1
ATOM 854 N N . GLU A 1 106 ? -16.500 12.349 17.528 1.00 75.88 106 GLU A N 1
ATOM 855 C CA . GLU A 1 106 ? -17.964 12.512 17.596 1.00 75.88 106 GLU A CA 1
ATOM 856 C C . GLU A 1 106 ? -18.601 12.819 16.230 1.00 75.88 106 GLU A C 1
ATOM 858 O O . GLU A 1 106 ? -19.764 12.494 15.997 1.00 75.88 106 GLU A O 1
ATOM 863 N N . ARG A 1 107 ? -17.836 13.414 15.305 1.00 82.88 107 ARG A N 1
ATOM 864 C CA . ARG A 1 107 ? -18.275 13.722 13.943 1.00 82.88 107 ARG A CA 1
ATOM 865 C C . ARG A 1 107 ? -17.198 13.349 12.929 1.00 82.88 107 ARG A C 1
ATOM 867 O O . ARG A 1 107 ? -16.115 13.921 12.936 1.00 82.88 107 ARG A O 1
ATOM 874 N N . ILE A 1 108 ? -17.526 12.432 12.022 1.00 83.62 108 ILE A N 1
ATOM 875 C CA . ILE A 1 108 ? -16.672 12.045 10.892 1.00 83.62 108 ILE A CA 1
ATOM 876 C C . ILE A 1 108 ? -17.132 12.831 9.661 1.00 83.62 108 ILE A C 1
ATOM 878 O O . ILE A 1 108 ? -18.313 12.796 9.316 1.00 83.62 108 ILE A O 1
ATOM 882 N N . ILE A 1 109 ? -16.212 13.533 8.998 1.00 85.12 109 ILE A N 1
ATOM 883 C CA . ILE A 1 109 ? -16.456 14.156 7.692 1.00 85.12 109 ILE A CA 1
ATOM 884 C C . ILE A 1 109 ? -15.866 13.230 6.632 1.00 85.12 109 ILE A C 1
ATOM 886 O O . ILE A 1 109 ? -14.667 12.962 6.644 1.00 85.12 109 ILE A O 1
ATOM 890 N N . LEU A 1 110 ? -16.712 12.737 5.730 1.00 83.56 110 LEU A N 1
ATOM 891 C CA . LEU A 1 110 ? -16.294 11.923 4.594 1.00 83.56 110 LEU A CA 1
ATOM 892 C C . LEU A 1 110 ? -16.404 12.766 3.324 1.00 83.56 110 LEU A C 1
ATOM 894 O O . LEU A 1 110 ? -17.487 13.242 2.993 1.00 83.56 110 LEU A O 1
ATOM 898 N N . ALA A 1 111 ? -15.288 12.947 2.624 1.00 84.88 111 ALA A N 1
ATOM 899 C CA . ALA A 1 111 ? -15.299 13.519 1.286 1.00 84.88 111 ALA A CA 1
ATOM 900 C C . ALA A 1 111 ? -15.619 12.405 0.281 1.00 84.88 111 ALA A C 1
ATOM 902 O O . ALA A 1 111 ? -14.919 11.393 0.248 1.00 84.88 111 ALA A O 1
ATOM 903 N N . GLY A 1 112 ? -16.686 12.582 -0.495 1.00 85.88 112 GLY A N 1
ATOM 904 C CA . GLY A 1 112 ? -17.000 11.747 -1.651 1.00 85.88 112 GLY A CA 1
ATOM 905 C C . GLY A 1 112 ? -16.826 12.566 -2.922 1.00 85.88 112 GLY A C 1
ATOM 906 O O . GLY A 1 112 ? -17.362 13.670 -3.014 1.00 85.88 112 GLY A O 1
ATOM 907 N N . ASP A 1 113 ? -16.068 12.044 -3.875 1.00 89.44 113 ASP A N 1
ATOM 908 C CA . ASP A 1 113 ? -15.989 12.544 -5.242 1.00 89.44 113 ASP A CA 1
ATOM 909 C C . ASP A 1 113 ? -16.814 11.646 -6.179 1.00 89.44 113 ASP A C 1
ATOM 911 O O . ASP A 1 113 ? -17.191 10.528 -5.827 1.00 89.44 113 ASP A O 1
ATOM 915 N N . HIS A 1 114 ? -17.153 12.150 -7.370 1.00 75.00 114 HIS A N 1
ATOM 916 C CA . HIS A 1 114 ? -17.966 11.409 -8.342 1.00 75.00 114 HIS A CA 1
ATOM 917 C C . HIS A 1 114 ? -17.148 10.392 -9.151 1.00 75.00 114 HIS A C 1
ATOM 919 O O . HIS A 1 114 ? -17.463 10.139 -10.306 1.00 75.00 114 HIS A O 1
ATOM 925 N N . THR A 1 115 ? -16.029 9.886 -8.647 1.00 69.69 115 THR A N 1
ATOM 926 C CA . THR A 1 115 ? -15.158 9.046 -9.475 1.00 69.69 115 THR A CA 1
ATOM 927 C C . THR A 1 115 ? -15.859 7.703 -9.735 1.00 69.69 115 THR A C 1
ATOM 929 O O . THR A 1 115 ? -15.927 6.862 -8.838 1.00 69.69 115 THR A O 1
ATOM 932 N N . GLU A 1 116 ? -16.458 7.576 -10.929 1.00 44.94 116 GLU A N 1
ATOM 933 C CA . GLU A 1 116 ? -17.177 6.389 -11.427 1.00 44.94 116 GLU A CA 1
ATOM 934 C C . GLU A 1 116 ? -16.253 5.185 -11.650 1.00 44.94 116 GLU A C 1
ATOM 936 O O . GLU A 1 116 ? -15.076 5.384 -12.038 1.00 44.94 116 GLU A O 1
#

Sequence (116 aa):
MPVRTDTPIAENEKSTTNSHITAMDVFTQLMEFRQAADDCLCRAKDATFEMTYAILLTRNAYSLADLSLCPVFRRKWSSIYETTQDTRPQRNKLMKLYNQKIPKQERIILAGDHTE

pLDDT: mean 81.0, std 16.85, range [37.66, 94.5]

Secondary structure (DSSP, 8-state):
-PPPPPPPP-------------HHHHHHHHHHHHHHHHHHH-SSHHHHHHHHHHHHH-S--SSTTGGGGSTT--S-THHHHHHHHH----HHHHHHHHHHHS---SS---------

Organism: NCBI:txid531300

Radius of gyration: 24.24 Å; chains: 1; bounding box: 59×37×70 Å